Protein AF-A0A968MG10-F1 (afdb_monomer_lite)

Sequence (68 aa):
MVSSKMYITGGIGSLHENEGFGEPFDLPNLTAYTEICAAISFSMWNSRMFRLDQDGKYMDVLELTLYK

Foldseek 3Di:
DVVFAADQLLFGAADPVVSHTDDGNNHDDVRRSRDPVRLVVLLVVLVVVCVVPVDCVSVVSNVSSVVD

Secondary structure (DSSP, 8-state):
-TTTS--TTS----BTTTTB--STT---STT----HHHHHHHHHHHHHHHHHH--THHHHHHHHHHT-

Radius of gyration: 11.84 Å; chains: 1; bounding box: 28×18×30 Å

pLDDT: mean 96.86, std 2.89, range [77.06, 98.56]

Structure (mmCIF, N/CA/C/O backbone):
data_AF-A0A968MG10-F1
#
_entry.id   AF-A0A968MG10-F1
#
loop_
_atom_site.group_PDB
_atom_site.id
_atom_site.type_symbol
_atom_site.label_atom_id
_atom_site.label_alt_id
_atom_site.label_comp_id
_atom_site.label_asym_id
_atom_site.label_entity_id
_atom_site.label_seq_id
_atom_site.pdbx_PDB_ins_code
_atom_site.Cartn_x
_atom_site.Cartn_y
_atom_site.Cartn_z
_atom_site.occupancy
_atom_site.B_iso_or_equiv
_atom_site.auth_seq_id
_atom_site.auth_comp_id
_atom_site.auth_asym_id
_atom_site.auth_atom_id
_atom_site.pdbx_PDB_model_num
ATOM 1 N N . MET A 1 1 ? -8.270 -0.307 -5.128 1.00 87.00 1 MET A N 1
ATOM 2 C CA . MET A 1 1 ? -6.883 0.149 -4.885 1.00 87.00 1 MET A CA 1
ATOM 3 C C . MET A 1 1 ? -6.131 -0.903 -4.084 1.00 87.00 1 MET A C 1
ATOM 5 O O . MET A 1 1 ? -5.389 -1.641 -4.707 1.00 87.00 1 MET A O 1
ATOM 9 N N . VAL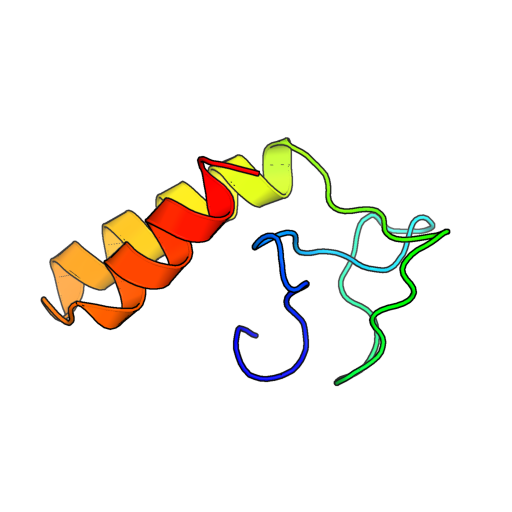 A 1 2 ? -6.393 -1.067 -2.780 1.00 95.44 2 VAL A N 1
ATOM 10 C CA . VAL A 1 2 ? -5.712 -2.064 -1.914 1.00 95.44 2 VAL A CA 1
ATOM 11 C C . VAL A 1 2 ? -5.770 -3.494 -2.470 1.00 95.44 2 VAL A C 1
ATOM 13 O O . VAL A 1 2 ? -4.783 -4.210 -2.426 1.00 95.44 2 VAL A O 1
ATOM 16 N N . SER A 1 3 ? -6.896 -3.897 -3.064 1.00 96.56 3 SER A N 1
ATOM 17 C CA . SER A 1 3 ? -7.100 -5.257 -3.582 1.00 96.56 3 SER A CA 1
ATOM 18 C C . SER A 1 3 ? -6.390 -5.587 -4.901 1.00 96.56 3 SER A C 1
ATOM 20 O O . SER A 1 3 ? -6.405 -6.746 -5.304 1.00 96.56 3 SER A O 1
ATOM 22 N N . SER A 1 4 ? -5.833 -4.603 -5.617 1.00 97.38 4 SER A N 1
ATOM 23 C CA . SER A 1 4 ? -5.319 -4.842 -6.978 1.00 97.38 4 SER A CA 1
ATOM 24 C C . SER A 1 4 ? -4.196 -3.921 -7.454 1.00 97.38 4 SER A C 1
ATOM 26 O O . SER A 1 4 ? -3.600 -4.207 -8.483 1.00 97.38 4 SER A O 1
ATOM 28 N N . LYS A 1 5 ? -3.904 -2.811 -6.768 1.00 97.94 5 LYS A N 1
ATOM 29 C CA . LYS A 1 5 ? -2.936 -1.787 -7.209 1.00 97.94 5 LYS A CA 1
ATOM 30 C C . LYS A 1 5 ? -2.025 -1.301 -6.073 1.00 97.94 5 LYS A C 1
ATOM 32 O O . LYS A 1 5 ? -1.611 -0.145 -6.066 1.00 97.94 5 LYS A O 1
ATOM 37 N N . MET A 1 6 ? -1.776 -2.153 -5.081 1.00 97.69 6 MET A N 1
ATOM 38 C CA . MET A 1 6 ? -0.903 -1.869 -3.942 1.00 97.69 6 MET A CA 1
ATOM 39 C C . MET A 1 6 ? 0.179 -2.943 -3.871 1.00 97.69 6 MET A C 1
ATOM 41 O O . MET A 1 6 ? -0.122 -4.132 -3.967 1.00 97.69 6 MET A O 1
ATOM 45 N N . TYR A 1 7 ? 1.428 -2.520 -3.712 1.00 97.56 7 TYR A N 1
ATOM 46 C CA . TYR A 1 7 ? 2.553 -3.424 -3.508 1.00 97.56 7 TYR A CA 1
ATOM 47 C C . TYR A 1 7 ? 2.519 -4.025 -2.098 1.00 97.56 7 TYR A C 1
ATOM 49 O O . TYR A 1 7 ? 1.915 -3.466 -1.183 1.00 97.56 7 TYR A O 1
ATOM 57 N N . ILE A 1 8 ? 3.228 -5.139 -1.896 1.00 96.31 8 ILE A N 1
ATOM 58 C CA . ILE A 1 8 ? 3.293 -5.818 -0.590 1.00 96.31 8 ILE A CA 1
ATOM 59 C C . ILE A 1 8 ? 3.879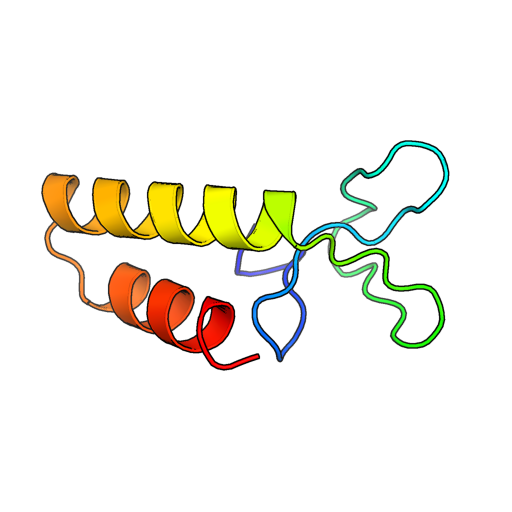 -4.934 0.522 1.00 96.31 8 ILE A C 1
ATOM 61 O O . ILE A 1 8 ? 3.608 -5.162 1.689 1.00 96.31 8 ILE A O 1
ATOM 65 N N . THR A 1 9 ? 4.647 -3.907 0.160 1.00 96.19 9 THR A N 1
ATOM 66 C CA . THR A 1 9 ? 5.232 -2.915 1.073 1.00 96.19 9 THR A CA 1
ATOM 67 C C . THR A 1 9 ? 4.312 -1.720 1.354 1.00 96.19 9 THR A C 1
ATOM 69 O O . THR A 1 9 ? 4.761 -0.723 1.901 1.00 96.19 9 THR A O 1
ATOM 72 N N . GLY A 1 10 ? 3.055 -1.736 0.892 1.00 96.44 10 GLY A N 1
ATOM 73 C CA . GLY A 1 10 ? 2.139 -0.590 0.999 1.00 96.44 10 GLY A CA 1
ATOM 74 C C . GLY A 1 10 ? 2.394 0.527 -0.025 1.00 96.44 10 GLY A C 1
ATOM 75 O O . GLY A 1 10 ? 1.640 1.496 -0.088 1.00 96.44 10 GLY A O 1
ATOM 76 N N . GLY A 1 11 ? 3.420 0.391 -0.874 1.00 96.81 11 GLY A N 1
ATOM 77 C CA . GLY A 1 11 ? 3.685 1.323 -1.970 1.00 96.81 11 GLY A CA 1
ATOM 78 C C . GLY A 1 11 ? 2.563 1.347 -3.016 1.00 96.81 11 GLY A C 1
ATOM 79 O O . GLY A 1 11 ? 1.944 0.321 -3.309 1.00 96.81 11 GLY A O 1
ATOM 80 N N . ILE A 1 12 ? 2.334 2.516 -3.615 1.00 97.62 12 ILE A N 1
ATOM 81 C CA . ILE A 1 12 ? 1.368 2.732 -4.700 1.00 97.62 12 ILE A CA 1
ATOM 82 C C . ILE A 1 12 ? 2.012 3.512 -5.854 1.00 97.62 12 ILE A C 1
ATOM 84 O O . ILE A 1 12 ? 2.926 4.301 -5.630 1.00 97.62 12 ILE A O 1
ATOM 88 N N . GLY A 1 13 ? 1.526 3.282 -7.076 1.00 97.38 13 GLY A N 1
ATOM 89 C CA . GLY A 1 13 ? 2.088 3.843 -8.310 1.00 97.38 13 GLY A CA 1
ATOM 90 C C . GLY A 1 13 ? 3.095 2.892 -8.964 1.00 97.38 13 GLY A C 1
ATOM 91 O O . GLY A 1 13 ? 4.174 2.648 -8.420 1.00 97.38 13 GLY A O 1
ATOM 92 N N . SER A 1 14 ? 2.723 2.335 -10.118 1.00 97.00 14 SER A N 1
ATOM 93 C CA . SER A 1 14 ? 3.533 1.363 -10.871 1.00 97.00 14 SER A CA 1
ATOM 94 C C . SER A 1 14 ? 4.194 1.964 -12.114 1.00 97.00 14 SER A C 1
ATOM 96 O O . SER A 1 14 ? 5.167 1.400 -12.607 1.00 97.00 14 SER A O 1
ATOM 98 N N . LEU A 1 15 ? 3.715 3.116 -12.600 1.00 97.00 15 LEU A N 1
ATOM 99 C CA . LEU A 1 15 ? 4.191 3.743 -13.833 1.00 97.00 15 LEU A 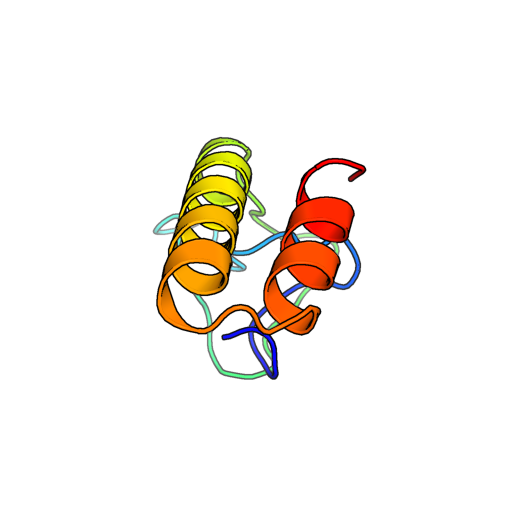CA 1
ATOM 100 C C . LEU A 1 15 ? 5.099 4.940 -13.539 1.00 97.00 15 LEU A C 1
ATOM 102 O O . LEU A 1 15 ? 4.717 5.852 -12.812 1.00 97.00 15 LEU A O 1
ATOM 106 N N . HIS A 1 16 ? 6.281 4.957 -14.156 1.00 95.25 16 HIS A N 1
ATOM 107 C CA . HIS A 1 16 ? 7.221 6.079 -14.061 1.00 95.25 16 HIS A CA 1
ATOM 108 C C . HIS A 1 16 ? 6.837 7.259 -14.970 1.00 95.25 16 HIS A C 1
ATOM 110 O O . HIS A 1 16 ? 7.109 8.402 -14.631 1.00 95.25 16 HIS A O 1
ATOM 116 N N . GLU A 1 17 ? 6.209 6.999 -16.122 1.00 94.62 17 GLU A N 1
ATOM 117 C CA . GLU A 1 17 ? 5.950 8.011 -17.165 1.00 94.62 17 GLU A CA 1
ATOM 118 C C . GLU A 1 17 ? 5.023 9.144 -16.706 1.00 94.62 17 GLU A C 1
ATOM 120 O O . GLU A 1 17 ? 5.124 10.269 -17.190 1.00 94.62 17 GLU A O 1
ATOM 125 N N . ASN A 1 18 ? 4.113 8.844 -15.783 1.00 94.50 18 ASN A N 1
ATOM 126 C CA . ASN A 1 18 ? 3.117 9.778 -15.271 1.00 94.50 18 ASN A CA 1
ATOM 127 C C . ASN A 1 18 ? 2.958 9.709 -13.747 1.00 94.50 18 ASN A C 1
ATOM 129 O O . ASN A 1 18 ? 1.962 10.213 -13.230 1.00 94.50 18 ASN A O 1
ATOM 133 N N . GLU A 1 19 ? 3.888 9.039 -13.055 1.00 97.19 19 GLU A N 1
ATOM 134 C CA . GLU A 1 19 ? 3.857 8.853 -11.596 1.00 97.19 19 GLU A CA 1
ATOM 135 C C . GLU A 1 19 ? 2.525 8.243 -11.110 1.00 97.19 19 GLU A C 1
ATOM 137 O O . GLU A 1 19 ? 2.003 8.545 -10.036 1.00 97.19 19 GLU A O 1
ATOM 142 N N . GLY A 1 20 ? 1.927 7.408 -11.961 1.00 96.06 20 GLY A N 1
ATOM 143 C CA . GLY A 1 20 ? 0.528 7.025 -11.877 1.00 96.06 20 GLY A CA 1
ATOM 144 C C . GLY A 1 20 ? 0.286 5.555 -11.554 1.00 96.06 20 GLY A C 1
ATOM 145 O O . GLY A 1 20 ? 1.187 4.722 -11.408 1.00 96.06 20 GLY A O 1
ATOM 146 N N . PHE A 1 21 ? -0.999 5.221 -11.464 1.00 97.31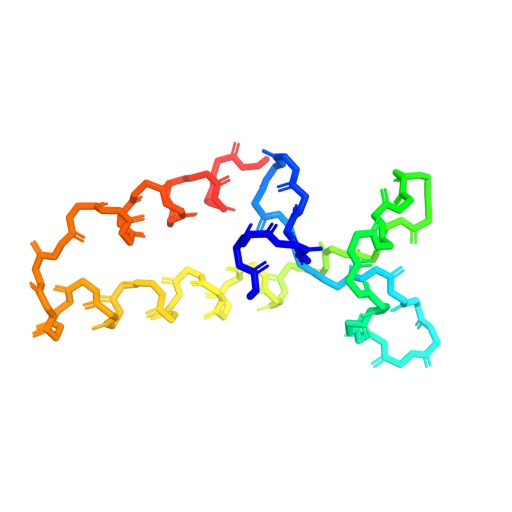 21 PHE A N 1
ATOM 147 C CA . PHE A 1 21 ? -1.459 3.842 -11.356 1.00 97.31 21 PHE A CA 1
ATOM 148 C C . PHE A 1 21 ? -1.477 3.172 -12.732 1.00 97.31 21 PHE A C 1
ATOM 150 O O . PHE A 1 21 ? -2.120 3.686 -13.645 1.00 97.31 21 PHE A O 1
ATOM 157 N N . GLY A 1 22 ? -0.867 1.992 -12.844 1.00 95.62 22 GLY A N 1
ATOM 158 C CA . GLY A 1 22 ? -1.067 1.087 -13.976 1.00 95.62 22 GLY A CA 1
ATOM 159 C C . GLY A 1 22 ? -2.399 0.340 -13.911 1.00 95.62 22 GLY A C 1
ATOM 160 O O . GLY A 1 22 ? -3.311 0.688 -13.144 1.00 95.62 22 GLY A O 1
ATOM 161 N N . GLU A 1 23 ? -2.517 -0.709 -14.716 1.00 97.25 23 GLU A N 1
ATOM 162 C CA . GLU A 1 23 ? -3.703 -1.567 -14.767 1.00 97.25 23 GLU A CA 1
ATOM 163 C C . GLU A 1 23 ? -3.893 -2.383 -13.470 1.00 97.25 23 GLU A C 1
ATOM 165 O O . GLU A 1 23 ? -2.984 -2.496 -12.644 1.00 97.25 23 GLU A O 1
ATOM 170 N N . PRO A 1 24 ? -5.094 -2.925 -13.193 1.00 97.94 24 PRO A N 1
ATOM 171 C CA . PRO A 1 24 ? -5.273 -3.849 -12.077 1.00 97.94 24 PRO A CA 1
ATOM 172 C C . PRO A 1 24 ? -4.281 -5.017 -12.163 1.00 97.94 24 PRO A C 1
ATOM 174 O O . PRO A 1 24 ? -4.169 -5.657 -13.202 1.00 97.94 24 PRO A O 1
ATOM 177 N N . PHE A 1 25 ? -3.607 -5.308 -11.050 1.00 96.94 25 PHE A N 1
ATOM 178 C CA . PHE A 1 25 ? -2.579 -6.346 -10.906 1.00 96.94 25 PHE A CA 1
ATOM 179 C C . PHE A 1 25 ? -1.270 -6.099 -11.678 1.00 96.94 25 PHE A C 1
ATOM 181 O O . PHE A 1 25 ? -0.391 -6.960 -11.667 1.00 96.94 25 PHE A O 1
ATOM 188 N N . ASP A 1 26 ? -1.092 -4.915 -12.268 1.00 97.06 26 ASP A N 1
ATOM 189 C CA . ASP A 1 26 ? 0.178 -4.474 -12.847 1.00 97.06 26 ASP A CA 1
ATOM 190 C C . ASP A 1 26 ? 1.115 -3.930 -11.751 1.00 97.06 26 ASP A C 1
ATOM 192 O O . ASP A 1 26 ? 1.112 -2.742 -11.420 1.00 97.06 26 ASP A O 1
ATOM 196 N N . LEU A 1 27 ? 1.869 -4.840 -11.124 1.00 97.56 27 LEU A N 1
ATOM 197 C CA . LEU A 1 27 ? 2.749 -4.565 -9.980 1.00 97.56 27 LEU A CA 1
ATOM 198 C C . LEU A 1 27 ? 4.186 -5.072 -10.230 1.00 97.56 27 LEU A C 1
ATOM 200 O O . LEU A 1 27 ? 4.656 -5.973 -9.529 1.00 97.56 27 LEU A O 1
ATOM 204 N N . PRO A 1 28 ? 4.917 -4.532 -11.227 1.00 97.25 28 PRO A N 1
ATOM 205 C CA . PRO A 1 28 ? 6.303 -4.919 -11.480 1.00 97.25 28 PRO A CA 1
ATOM 206 C C . PRO A 1 28 ? 7.207 -4.438 -10.341 1.00 97.25 28 PRO A C 1
ATOM 208 O O . PRO A 1 28 ? 7.127 -3.281 -9.942 1.00 97.25 28 PRO A O 1
ATOM 211 N N . ASN A 1 29 ? 8.084 -5.306 -9.827 1.00 96.62 29 ASN A N 1
ATOM 212 C CA . ASN A 1 29 ? 8.950 -4.968 -8.687 1.00 96.62 29 ASN A CA 1
ATOM 213 C C . ASN A 1 29 ? 10.121 -4.050 -9.070 1.00 96.62 29 ASN A C 1
ATOM 215 O O . ASN A 1 29 ? 10.397 -3.086 -8.368 1.00 96.62 29 ASN A O 1
ATOM 219 N N . LEU A 1 30 ? 10.824 -4.350 -10.170 1.00 97.38 30 LEU A N 1
ATOM 220 C CA . LEU A 1 30 ? 12.047 -3.630 -10.554 1.00 97.38 30 LEU A CA 1
ATOM 221 C C . LEU A 1 30 ? 11.767 -2.189 -10.999 1.00 97.38 30 LEU A C 1
ATOM 223 O O . LEU A 1 30 ? 12.566 -1.296 -10.745 1.00 97.38 30 LEU A O 1
ATOM 227 N N . THR A 1 31 ? 10.640 -1.976 -11.672 1.00 96.62 31 THR A N 1
ATOM 228 C CA . THR A 1 31 ? 10.236 -0.682 -12.236 1.00 96.62 31 THR A CA 1
ATOM 229 C C . THR A 1 31 ? 9.100 -0.043 -11.441 1.00 96.62 31 THR A C 1
ATOM 231 O O . THR A 1 31 ? 8.380 0.799 -11.972 1.00 96.62 31 THR A O 1
ATOM 234 N N . ALA A 1 32 ? 8.908 -0.447 -10.183 1.00 96.81 32 ALA A N 1
ATOM 235 C CA . ALA A 1 32 ? 7.908 0.136 -9.298 1.00 96.81 32 ALA A CA 1
ATOM 236 C C . ALA A 1 32 ? 8.257 1.604 -9.011 1.00 96.81 32 ALA A C 1
ATOM 238 O O . ALA A 1 32 ? 9.368 1.882 -8.565 1.00 96.81 32 ALA A O 1
ATOM 239 N N . TYR A 1 33 ? 7.325 2.537 -9.235 1.00 97.69 33 TYR A N 1
ATOM 240 C CA . TYR A 1 33 ? 7.575 3.947 -8.919 1.00 97.69 33 TYR A CA 1
ATOM 241 C C . TYR A 1 33 ? 7.535 4.167 -7.400 1.00 97.69 33 TYR A C 1
ATOM 243 O O . TYR A 1 33 ? 8.527 4.540 -6.783 1.00 97.69 33 TYR A O 1
ATOM 251 N N . THR A 1 34 ? 6.417 3.806 -6.761 1.00 96.88 34 THR A N 1
ATOM 252 C CA . THR A 1 34 ? 6.244 3.774 -5.293 1.00 96.88 34 THR A CA 1
ATOM 253 C C . THR A 1 34 ? 6.781 5.002 -4.550 1.00 96.88 34 THR A C 1
ATOM 255 O O . THR A 1 34 ? 7.485 4.884 -3.541 1.00 96.88 34 THR A O 1
ATOM 258 N N . GLU A 1 35 ? 6.422 6.174 -5.068 1.00 97.81 35 GLU A N 1
ATOM 259 C CA . GLU A 1 35 ? 6.881 7.475 -4.595 1.00 97.81 35 GLU A CA 1
ATOM 260 C C . GLU A 1 35 ? 6.598 7.707 -3.099 1.00 97.81 35 GLU A C 1
ATOM 262 O O . GLU A 1 35 ? 5.558 7.308 -2.564 1.00 97.81 35 GLU A O 1
ATOM 267 N N . ILE A 1 36 ? 7.493 8.429 -2.420 1.00 97.00 36 ILE A N 1
ATOM 268 C CA . ILE A 1 36 ? 7.334 8.775 -0.999 1.00 97.00 36 ILE A CA 1
ATOM 269 C C . ILE A 1 36 ? 6.134 9.714 -0.783 1.00 97.00 36 ILE A C 1
ATOM 271 O O . ILE A 1 36 ? 5.388 9.527 0.180 1.00 97.00 36 ILE A O 1
ATOM 275 N N . CYS A 1 37 ? 5.877 10.683 -1.674 1.00 97.88 37 CYS A N 1
ATOM 276 C CA . CYS A 1 37 ? 4.700 11.557 -1.559 1.00 97.88 37 CYS A CA 1
ATOM 277 C C . CYS A 1 37 ? 3.392 10.766 -1.659 1.00 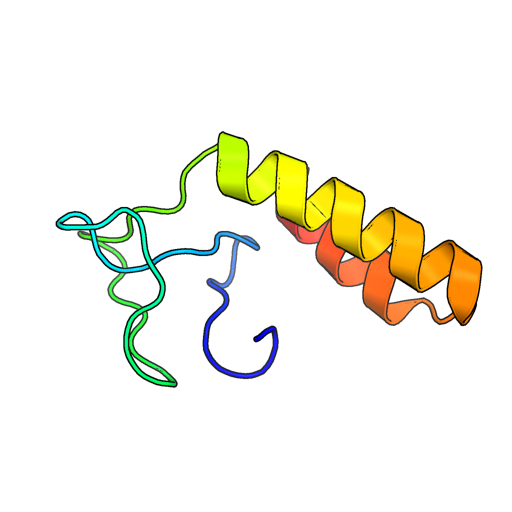97.88 37 CYS A C 1
ATOM 279 O O . CYS A 1 37 ? 2.441 11.032 -0.914 1.00 97.88 37 CYS A O 1
ATOM 281 N N . ALA A 1 38 ? 3.356 9.759 -2.535 1.00 97.69 38 ALA A N 1
ATOM 282 C CA . ALA A 1 38 ? 2.230 8.846 -2.645 1.00 97.69 38 ALA A CA 1
ATOM 283 C C . ALA A 1 38 ? 2.041 8.036 -1.348 1.00 97.69 38 ALA A C 1
ATOM 285 O O . ALA A 1 38 ? 0.916 7.935 -0.859 1.00 97.69 38 ALA A O 1
ATOM 286 N N . ALA A 1 39 ? 3.123 7.559 -0.720 1.00 97.50 39 ALA A N 1
ATOM 287 C CA . ALA A 1 39 ? 3.067 6.879 0.580 1.00 97.50 39 ALA A CA 1
ATOM 288 C C . ALA A 1 39 ? 2.539 7.788 1.715 1.00 97.50 39 ALA A C 1
ATOM 290 O O . ALA A 1 39 ? 1.670 7.379 2.494 1.00 97.50 39 ALA A O 1
ATOM 291 N N . ILE A 1 40 ? 2.986 9.049 1.785 1.00 98.06 40 ILE A N 1
ATOM 292 C CA . ILE A 1 40 ? 2.489 10.035 2.767 1.00 98.06 40 ILE A CA 1
ATOM 293 C C . ILE A 1 40 ? 0.996 10.294 2.544 1.00 98.06 40 ILE A C 1
ATOM 295 O O . ILE A 1 40 ? 0.197 10.233 3.482 1.00 98.06 40 ILE A O 1
ATOM 299 N N . SER A 1 41 ? 0.604 10.533 1.292 1.00 97.69 41 SER A N 1
ATOM 300 C CA . SER A 1 41 ? -0.787 10.794 0.915 1.00 97.69 41 SER A CA 1
ATOM 301 C C . SER A 1 41 ? -1.687 9.596 1.219 1.00 97.69 41 SER A C 1
ATOM 303 O O . SER A 1 41 ? -2.810 9.766 1.696 1.00 97.69 41 SER A O 1
ATOM 305 N N . PHE A 1 42 ? -1.190 8.377 1.016 1.00 97.62 42 PHE A N 1
ATOM 306 C CA . PHE A 1 42 ? -1.930 7.154 1.298 1.00 97.62 42 PHE A CA 1
ATOM 307 C C . PHE A 1 42 ? -2.064 6.875 2.802 1.00 97.62 42 PHE A C 1
ATOM 309 O O . PHE A 1 42 ? -3.138 6.481 3.264 1.00 97.62 42 PHE A O 1
ATOM 316 N N . SER A 1 43 ? -1.038 7.195 3.593 1.00 97.94 43 SER A N 1
ATOM 317 C CA . SER A 1 43 ? -1.114 7.182 5.063 1.00 97.94 43 SER A CA 1
ATOM 318 C C . SER A 1 43 ? -2.146 8.198 5.569 1.00 97.94 43 SER A C 1
ATOM 320 O O . SER A 1 43 ? -3.002 7.898 6.405 1.00 97.94 43 SER A O 1
ATOM 322 N N . MET A 1 44 ? -2.132 9.405 4.997 1.00 98.31 44 MET A N 1
ATOM 323 C CA . MET A 1 44 ? -3.104 10.464 5.271 1.00 98.31 44 MET A CA 1
ATOM 324 C C . MET A 1 44 ? -4.538 10.061 4.896 1.00 98.31 44 MET A C 1
ATOM 326 O O . MET A 1 44 ? -5.473 10.394 5.634 1.00 98.31 44 MET A O 1
ATOM 330 N N . TRP A 1 45 ? -4.722 9.366 3.773 1.00 98.00 45 TRP A N 1
ATOM 331 C CA . TRP A 1 45 ? -6.012 8.837 3.331 1.00 98.00 45 TRP A CA 1
ATOM 332 C C . TRP A 1 45 ? -6.549 7.798 4.314 1.00 98.00 45 TRP A C 1
ATOM 334 O O . TRP A 1 45 ? -7.651 7.960 4.835 1.00 98.00 45 TRP A O 1
ATOM 344 N N . ASN A 1 46 ? -5.752 6.780 4.644 1.00 98.31 46 ASN A N 1
ATOM 345 C CA . ASN A 1 46 ? -6.169 5.722 5.561 1.00 98.31 46 ASN A CA 1
ATOM 346 C C . ASN A 1 46 ? -6.463 6.250 6.974 1.00 98.31 46 ASN A C 1
ATOM 348 O O . ASN A 1 46 ? -7.467 5.869 7.571 1.00 98.31 46 ASN A O 1
ATOM 352 N N . SER A 1 47 ? -5.685 7.217 7.474 1.00 98.38 47 SER A N 1
ATOM 353 C CA . SER A 1 47 ? -5.987 7.883 8.751 1.00 98.38 47 SER A CA 1
ATOM 354 C C . SER A 1 47 ? -7.353 8.584 8.740 1.00 98.38 47 SER A C 1
ATOM 356 O O . SER A 1 47 ? -8.074 8.568 9.739 1.00 98.38 47 SER A O 1
ATOM 358 N N . ARG A 1 48 ? -7.743 9.195 7.611 1.00 98.56 48 ARG A N 1
ATOM 359 C CA . ARG A 1 48 ? -9.068 9.819 7.449 1.00 98.56 48 ARG A CA 1
ATOM 360 C C . ARG A 1 48 ? -10.171 8.773 7.351 1.00 98.56 48 ARG A C 1
ATOM 362 O O . ARG A 1 48 ? -11.193 8.943 8.003 1.00 98.56 48 ARG A O 1
ATOM 369 N N . MET A 1 49 ? -9.951 7.689 6.613 1.00 98.56 49 MET A N 1
ATOM 370 C CA . MET A 1 49 ? -10.918 6.593 6.508 1.00 98.56 49 MET A CA 1
ATOM 371 C C . MET A 1 49 ? -11.183 5.924 7.859 1.00 98.56 49 MET A C 1
ATOM 373 O O . MET A 1 49 ? -12.338 5.702 8.213 1.00 98.56 49 MET A O 1
ATOM 377 N N . PHE A 1 50 ? -10.141 5.707 8.668 1.00 98.56 50 PHE A N 1
ATOM 378 C CA . PHE A 1 50 ? -10.307 5.224 10.038 1.00 98.56 50 PHE A CA 1
ATOM 379 C C . PHE A 1 50 ? -11.181 6.166 10.881 1.00 98.56 50 PHE A C 1
ATOM 381 O O . PHE A 1 50 ? -12.033 5.710 11.634 1.00 98.56 50 PHE A O 1
ATOM 388 N N . ARG A 1 51 ? -11.030 7.488 10.736 1.00 98.44 51 ARG A N 1
ATOM 389 C CA . ARG A 1 51 ? -11.870 8.464 11.458 1.00 98.44 51 ARG A CA 1
ATOM 390 C C . ARG A 1 51 ? -13.328 8.484 10.991 1.00 98.44 51 ARG A C 1
ATOM 392 O O . ARG A 1 51 ? -14.175 8.915 11.765 1.00 98.44 51 ARG A O 1
ATOM 399 N N . LEU A 1 52 ? -13.604 8.073 9.753 1.00 98.50 52 LEU A N 1
ATOM 400 C CA . LEU A 1 52 ? -14.956 8.029 9.192 1.00 98.50 52 LEU A CA 1
ATOM 401 C C . LEU A 1 52 ? -15.708 6.765 9.623 1.00 98.50 52 LEU A C 1
ATOM 403 O O . LEU A 1 52 ? -16.830 6.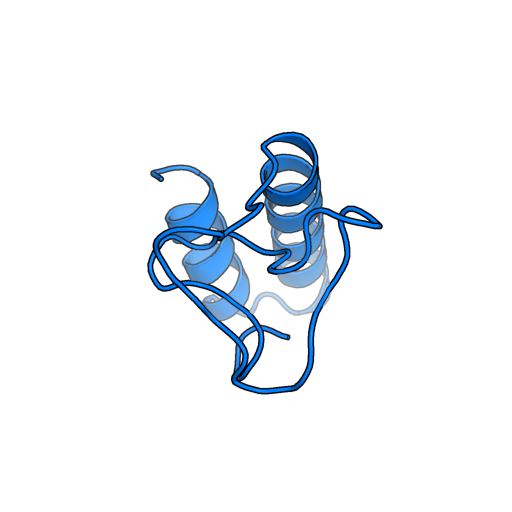870 10.108 1.00 98.50 52 LEU A O 1
ATOM 407 N N . ASP A 1 53 ? -15.070 5.601 9.499 1.00 98.00 53 ASP A N 1
ATOM 408 C CA . ASP A 1 53 ? -15.744 4.301 9.641 1.00 98.00 53 ASP A CA 1
ATOM 409 C C . ASP A 1 53 ? -15.304 3.502 10.883 1.00 98.00 53 ASP A C 1
ATOM 411 O O . ASP A 1 53 ? -15.948 2.519 11.236 1.00 98.00 53 ASP A O 1
ATOM 415 N N . GLN A 1 54 ? -14.194 3.880 11.530 1.00 97.69 54 GLN A N 1
ATOM 416 C CA . GLN A 1 54 ? -13.578 3.174 12.671 1.00 97.69 54 GLN A CA 1
ATOM 417 C C . GLN A 1 54 ? -13.235 1.694 12.420 1.00 97.69 54 GLN A C 1
ATOM 419 O O . GLN A 1 54 ? -13.126 0.900 13.351 1.00 97.69 54 GLN A O 1
ATOM 424 N N . ASP A 1 55 ? -13.011 1.322 11.160 1.00 98.50 55 ASP A N 1
ATOM 425 C CA . ASP A 1 55 ? -12.596 -0.028 10.778 1.00 98.50 55 ASP A CA 1
ATOM 426 C C . ASP A 1 55 ? -11.064 -0.172 10.848 1.00 98.50 55 ASP A C 1
ATOM 428 O O . ASP A 1 55 ? -10.321 0.602 10.233 1.00 98.50 55 ASP A O 1
ATOM 432 N N . GLY A 1 56 ? -10.585 -1.180 11.583 1.00 98.31 56 GLY A N 1
ATOM 433 C CA . GLY A 1 56 ? -9.158 -1.450 11.790 1.00 98.31 56 GLY A CA 1
ATOM 434 C C . GLY A 1 56 ? -8.371 -1.665 10.495 1.00 98.31 56 GLY A C 1
ATOM 435 O O . GLY A 1 56 ? -7.205 -1.277 10.437 1.00 98.31 56 GLY A O 1
ATOM 436 N N . LYS A 1 57 ? -9.021 -2.136 9.419 1.00 97.81 57 LYS A N 1
ATOM 437 C CA . LYS A 1 57 ? -8.367 -2.394 8.121 1.00 97.81 57 LYS A CA 1
ATOM 438 C C . LYS A 1 57 ? -7.628 -1.180 7.550 1.00 97.81 57 LYS A C 1
ATOM 440 O O . LYS A 1 57 ? -6.670 -1.326 6.798 1.00 97.81 57 LYS A O 1
ATOM 445 N N . TYR A 1 58 ? -8.090 0.033 7.866 1.00 98.50 58 TYR A N 1
ATOM 446 C CA . TYR A 1 58 ? -7.433 1.257 7.411 1.00 98.50 58 TYR A CA 1
ATOM 447 C C . TYR A 1 58 ? -6.120 1.493 8.166 1.00 98.50 58 TYR A C 1
ATOM 449 O O . TYR A 1 58 ? -5.146 1.954 7.576 1.00 98.50 58 TYR A O 1
ATOM 457 N N . MET A 1 59 ? -6.068 1.148 9.454 1.00 98.31 59 MET A N 1
ATOM 458 C CA . MET A 1 59 ? -4.842 1.254 10.244 1.00 98.31 59 MET A CA 1
ATOM 459 C C . MET A 1 59 ? -3.817 0.193 9.838 1.00 98.31 59 MET A C 1
ATOM 461 O O . MET A 1 59 ? -2.638 0.525 9.788 1.00 98.31 59 MET A O 1
ATOM 465 N N . ASP A 1 60 ? -4.254 -1.003 9.433 1.00 98.12 60 ASP A N 1
ATOM 466 C CA . ASP A 1 60 ? -3.363 -2.042 8.892 1.00 98.12 60 ASP A CA 1
ATOM 467 C C . ASP A 1 60 ? -2.625 -1.550 7.631 1.00 98.12 60 ASP A C 1
ATOM 469 O O . ASP A 1 60 ? -1.408 -1.676 7.503 1.00 98.12 60 ASP A O 1
ATOM 473 N N . VAL A 1 61 ? -3.351 -0.920 6.698 1.00 97.94 61 VAL A N 1
ATOM 474 C CA . VAL A 1 61 ? -2.756 -0.356 5.472 1.00 97.94 61 VAL A CA 1
ATOM 475 C C . VAL A 1 61 ? -1.853 0.841 5.785 1.00 97.94 61 VAL A C 1
ATOM 477 O O . VAL A 1 61 ? -0.808 1.014 5.152 1.00 97.94 61 VAL A O 1
ATOM 480 N N . LEU A 1 62 ? -2.239 1.675 6.755 1.00 98.12 62 LEU A N 1
ATOM 481 C CA . LEU A 1 62 ? -1.425 2.801 7.212 1.00 98.12 62 LEU A CA 1
ATOM 482 C C . LEU A 1 62 ? -0.101 2.319 7.812 1.00 98.12 62 LEU A C 1
ATOM 484 O O . LEU A 1 62 ? 0.943 2.846 7.439 1.00 98.12 62 LEU A O 1
ATOM 488 N N . GLU A 1 63 ? -0.135 1.326 8.702 1.00 98.19 63 GLU A N 1
ATOM 489 C CA . GLU A 1 63 ? 1.061 0.736 9.310 1.00 98.19 63 GLU A CA 1
ATOM 490 C C . GLU A 1 63 ? 1.997 0.194 8.228 1.00 98.19 63 GLU A C 1
ATOM 492 O O . GLU A 1 63 ? 3.160 0.595 8.164 1.00 98.19 63 GLU A O 1
ATOM 497 N N . LEU A 1 64 ? 1.468 -0.622 7.313 1.00 97.12 64 LEU A N 1
ATOM 498 C CA . LEU A 1 64 ? 2.250 -1.191 6.218 1.00 97.12 64 LEU A CA 1
ATOM 499 C C . LEU A 1 64 ? 2.933 -0.112 5.364 1.00 97.12 64 LEU A C 1
ATOM 501 O O . LEU A 1 64 ? 4.078 -0.278 4.961 1.00 97.12 64 LEU A O 1
ATOM 505 N N . THR A 1 65 ? 2.244 1.005 5.115 1.00 96.81 65 THR A N 1
ATOM 506 C CA . THR A 1 65 ? 2.778 2.122 4.319 1.00 96.81 65 THR A CA 1
ATOM 507 C C . THR A 1 65 ? 3.859 2.916 5.067 1.00 96.81 65 THR A C 1
ATOM 509 O O . THR A 1 65 ? 4.783 3.426 4.434 1.00 96.81 65 THR A O 1
ATOM 512 N N . LEU A 1 66 ? 3.760 3.042 6.397 1.00 96.25 66 LEU A N 1
ATOM 513 C CA . LEU A 1 66 ? 4.709 3.809 7.217 1.00 96.25 66 LEU A CA 1
ATOM 514 C C . LEU A 1 66 ? 6.023 3.069 7.491 1.00 96.25 66 LEU A C 1
ATOM 516 O O . LEU A 1 66 ? 7.059 3.720 7.613 1.00 96.25 66 LEU A O 1
ATOM 520 N N . TYR A 1 67 ? 5.982 1.742 7.608 1.00 94.38 67 TYR A N 1
ATOM 521 C CA . TYR A 1 67 ? 7.138 0.910 7.974 1.00 94.38 67 TYR A CA 1
ATOM 522 C C . TYR A 1 67 ? 7.792 0.203 6.771 1.00 94.38 67 TYR A C 1
ATOM 524 O O . TYR A 1 67 ? 8.427 -0.839 6.937 1.00 94.38 67 TYR A O 1
ATOM 532 N N . LYS A 1 68 ? 7.622 0.771 5.571 1.00 77.06 68 LYS A N 1
ATOM 533 C CA . LYS A 1 68 ? 8.262 0.342 4.318 1.00 77.06 68 LYS A CA 1
ATOM 534 C C . LYS A 1 68 ? 9.789 0.441 4.361 1.00 77.06 68 LYS A C 1
ATOM 536 O O . LYS A 1 68 ? 10.307 1.452 4.885 1.00 77.06 68 LYS A O 1
#